Protein AF-A0AA41V897-F1 (afdb_monomer)

Organism: Papaver nudicaule (NCBI:txid74823)

Secondary structure (DSSP, 8-state):
-PPPPPPPPTT----PPPHHHHHHHHHHHH-TTHHHHHHHTS---PPPPPTTEETTEETT--SSP-----HHHHHHHHHTT--HHHHHHHHHT--

Structure (mmCIF, N/CA/C/O backbone):
data_AF-A0AA41V897-F1
#
_entry.id   AF-A0AA41V897-F1
#
loop_
_atom_site.group_PDB
_atom_site.id
_atom_site.type_symbol
_atom_site.label_atom_id
_atom_site.label_alt_id
_atom_site.label_comp_id
_atom_site.label_asym_id
_atom_site.label_entity_id
_atom_site.label_seq_id
_atom_site.pdbx_PDB_ins_code
_atom_site.Cartn_x
_atom_site.Cartn_y
_atom_site.Cartn_z
_atom_site.occupancy
_atom_site.B_iso_or_equiv
_atom_site.auth_seq_id
_atom_site.auth_comp_id
_atom_site.auth_asym_id
_atom_site.auth_atom_id
_atom_site.pdbx_PDB_model_num
ATOM 1 N N . MET A 1 1 ? 2.755 18.026 40.245 1.00 57.12 1 MET A N 1
ATOM 2 C CA . MET A 1 1 ? 3.829 17.180 40.816 1.00 57.12 1 MET A CA 1
ATOM 3 C C . MET A 1 1 ? 5.110 17.388 40.011 1.00 57.12 1 MET A C 1
ATOM 5 O O . MET A 1 1 ? 5.10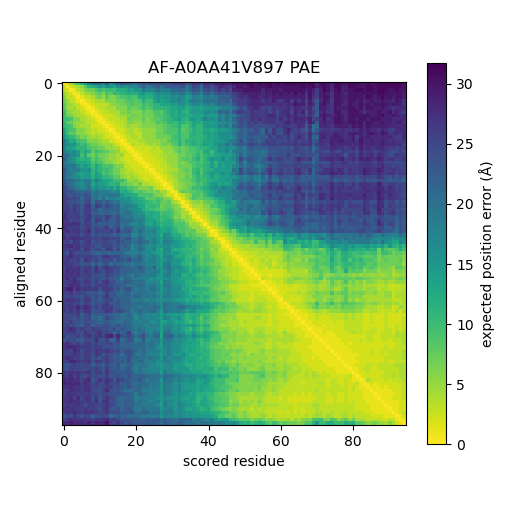2 17.139 38.813 1.00 57.12 1 MET A O 1
ATOM 9 N N . GLY A 1 2 ? 6.165 17.943 40.618 1.00 73.50 2 GLY A N 1
ATOM 10 C CA . GLY A 1 2 ? 7.414 18.298 39.924 1.00 73.50 2 GLY A CA 1
ATOM 11 C C . GLY A 1 2 ? 8.330 17.090 39.696 1.00 73.50 2 GLY A C 1
ATOM 12 O O . GLY A 1 2 ? 8.455 16.239 40.571 1.00 73.50 2 GLY A O 1
ATOM 13 N N . LYS A 1 3 ? 8.961 17.000 38.519 1.00 77.75 3 LYS A N 1
ATOM 14 C CA . LYS A 1 3 ? 9.872 15.898 38.153 1.00 77.75 3 LYS A CA 1
ATOM 15 C C . LYS A 1 3 ? 11.150 15.918 39.006 1.00 77.75 3 LYS A C 1
ATOM 17 O O . LYS A 1 3 ? 11.721 16.98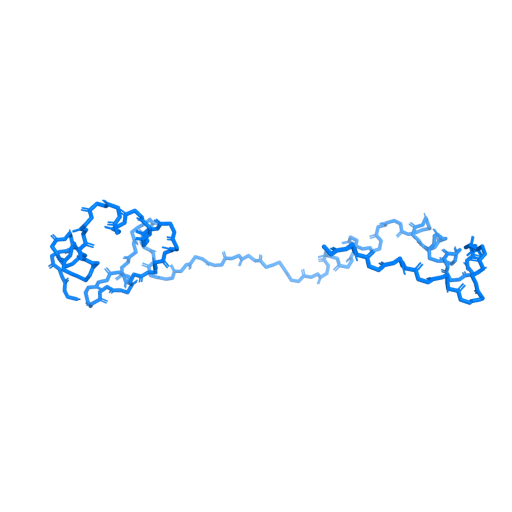1 39.244 1.00 77.75 3 LYS A O 1
ATOM 22 N N . ALA A 1 4 ? 11.621 14.738 39.417 1.00 82.12 4 ALA A N 1
ATOM 23 C CA . ALA A 1 4 ? 12.833 14.576 40.220 1.00 82.12 4 ALA A CA 1
ATOM 24 C C . ALA A 1 4 ? 14.105 15.000 39.458 1.00 82.12 4 ALA A C 1
ATOM 26 O O . ALA A 1 4 ? 14.264 14.710 38.268 1.00 82.12 4 ALA A O 1
ATOM 27 N N . LYS A 1 5 ? 15.029 15.679 40.153 1.00 82.94 5 LYS A N 1
ATOM 28 C CA . LYS A 1 5 ? 16.319 16.112 39.591 1.00 82.94 5 LYS A CA 1
ATOM 29 C C . LYS A 1 5 ? 17.255 14.911 39.421 1.00 82.94 5 LYS A C 1
ATOM 31 O O . LYS A 1 5 ? 17.361 14.074 40.312 1.00 82.94 5 LYS A O 1
ATOM 36 N N . LYS A 1 6 ? 17.956 14.838 38.283 1.00 86.81 6 LYS A N 1
ATOM 37 C CA . LYS A 1 6 ? 18.966 13.797 38.030 1.00 86.81 6 LYS A CA 1
ATOM 38 C C . LYS A 1 6 ? 20.153 13.981 38.977 1.00 86.81 6 LYS A C 1
ATOM 40 O O . LYS A 1 6 ? 20.703 15.077 39.060 1.00 86.81 6 LYS A O 1
ATOM 45 N N . SER A 1 7 ? 20.538 12.907 39.661 1.00 87.50 7 SER A N 1
ATOM 46 C CA . SER A 1 7 ? 21.697 12.889 40.550 1.00 87.50 7 SER A CA 1
ATOM 47 C C . SER A 1 7 ? 23.014 12.988 39.762 1.00 87.50 7 SER A C 1
ATOM 49 O O . SER A 1 7 ? 23.094 12.526 38.615 1.00 87.50 7 SER A O 1
ATOM 51 N N . PRO A 1 8 ? 24.058 13.604 40.347 1.00 87.94 8 PRO A N 1
ATOM 52 C CA . PRO A 1 8 ? 25.379 13.643 39.736 1.00 87.94 8 PRO A CA 1
ATOM 53 C C . PRO A 1 8 ? 25.970 12.232 39.641 1.00 87.94 8 PRO A C 1
ATOM 55 O O . PRO A 1 8 ? 25.753 11.383 40.505 1.00 87.94 8 PRO A O 1
ATOM 58 N N . LYS A 1 9 ? 26.734 11.979 38.575 1.00 88.50 9 LYS A N 1
ATOM 59 C CA . LYS A 1 9 ? 27.466 10.719 38.401 1.00 88.50 9 LYS A CA 1
ATOM 60 C C . LYS A 1 9 ? 28.775 10.777 39.190 1.00 88.50 9 LYS A C 1
ATOM 62 O O . LYS A 1 9 ? 29.483 11.779 39.122 1.00 88.50 9 LYS A O 1
ATOM 67 N N . PHE A 1 10 ? 29.106 9.701 39.899 1.00 89.88 10 PHE A N 1
ATOM 68 C CA . PHE A 1 10 ? 30.413 9.541 40.541 1.00 89.88 10 PHE A CA 1
ATOM 69 C C . PHE A 1 10 ? 31.505 9.232 39.501 1.00 89.88 10 PHE A C 1
ATOM 71 O O . PHE A 1 10 ? 31.226 8.619 38.472 1.00 89.88 10 PHE A O 1
ATOM 78 N N . ALA A 1 11 ? 32.741 9.668 39.776 1.00 86.81 11 ALA A N 1
ATOM 79 C CA . ALA A 1 11 ? 33.938 9.421 38.955 1.00 86.81 11 ALA A CA 1
ATOM 80 C C . ALA A 1 11 ? 33.838 9.874 37.481 1.00 86.81 11 ALA A C 1
ATOM 82 O O . ALA A 1 11 ? 34.299 9.196 36.560 1.00 86.81 11 ALA A O 1
ATOM 83 N N . VAL A 1 12 ?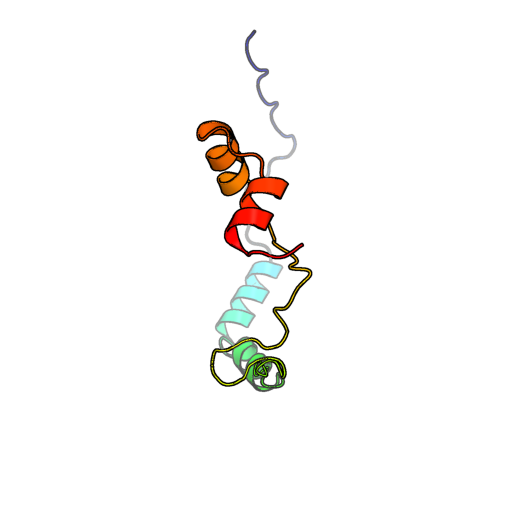 33.250 11.046 37.232 1.00 88.00 12 VAL A N 1
ATOM 84 C CA . VAL A 1 12 ? 33.232 11.634 35.887 1.00 88.00 12 VAL A CA 1
ATOM 85 C C . VAL A 1 12 ? 34.632 12.128 35.524 1.00 88.00 12 VAL A C 1
ATOM 87 O O . VAL A 1 12 ? 35.122 13.104 36.085 1.00 88.00 12 VAL A O 1
ATOM 90 N N . MET A 1 13 ? 35.267 11.465 34.558 1.00 86.50 13 MET A N 1
ATOM 91 C CA . MET A 1 13 ? 36.561 11.869 34.007 1.00 86.50 13 MET A CA 1
ATOM 92 C C . MET A 1 13 ? 36.390 12.677 32.717 1.00 86.50 13 MET A C 1
ATOM 94 O O . MET A 1 13 ? 35.450 12.469 31.941 1.00 86.50 13 MET A O 1
ATOM 98 N N . LYS A 1 14 ? 37.339 13.581 32.451 1.00 86.56 14 LYS A N 1
ATOM 99 C CA . LYS A 1 14 ? 37.449 14.261 31.155 1.00 86.56 14 LYS A CA 1
ATOM 100 C C . LYS A 1 14 ? 37.717 13.213 30.073 1.00 86.56 14 LYS A C 1
ATOM 102 O O . LYS A 1 14 ? 38.566 12.343 30.247 1.00 86.56 14 LYS A O 1
ATOM 107 N N . ARG A 1 15 ? 37.003 13.285 28.948 1.00 84.19 15 ARG A N 1
ATOM 108 C CA . ARG A 1 15 ? 37.232 12.366 27.825 1.00 84.19 15 ARG A CA 1
ATOM 109 C C . ARG A 1 15 ? 38.627 12.624 27.251 1.00 84.19 15 ARG A C 1
ATOM 111 O O . ARG A 1 15 ? 38.881 13.710 26.737 1.00 84.19 15 ARG A O 1
ATOM 118 N N . LEU A 1 16 ? 39.512 11.635 27.354 1.00 85.75 16 LEU A N 1
ATOM 119 C CA . LEU A 1 16 ? 40.852 11.656 26.768 1.00 85.75 16 LEU A CA 1
ATOM 120 C C . LEU A 1 16 ? 40.897 10.782 25.515 1.00 85.75 16 LEU A C 1
ATOM 122 O O . LEU A 1 16 ? 40.141 9.816 25.379 1.00 85.75 16 LEU A O 1
ATOM 126 N N . ILE A 1 17 ? 41.800 11.123 24.599 1.00 84.56 17 ILE A N 1
ATOM 127 C CA . ILE A 1 17 ? 42.031 10.330 23.393 1.00 84.56 17 ILE A CA 1
ATOM 128 C C . ILE A 1 17 ? 42.701 9.014 23.804 1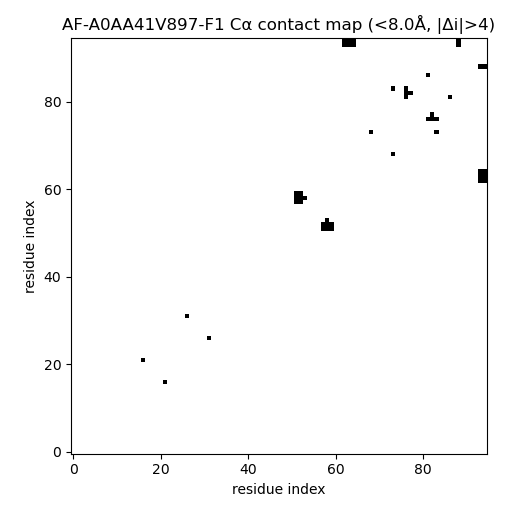.00 84.56 17 ILE A C 1
ATOM 130 O O . ILE A 1 17 ? 43.759 9.005 24.427 1.00 84.56 17 ILE A O 1
ATOM 134 N N . SER A 1 18 ? 42.072 7.891 23.455 1.00 84.75 18 SER A N 1
ATOM 135 C CA . SER A 1 18 ? 42.597 6.549 23.720 1.00 84.75 18 SER A CA 1
ATOM 136 C C . SER A 1 18 ? 43.607 6.125 22.651 1.00 84.75 18 SER A C 1
ATOM 138 O O . SER A 1 18 ? 43.450 6.439 21.470 1.00 84.75 18 SER A O 1
ATOM 140 N N . SER A 1 19 ? 44.591 5.308 23.028 1.00 81.81 19 SER A N 1
ATOM 141 C CA . SER A 1 19 ? 45.544 4.688 22.096 1.00 81.81 19 SER A CA 1
ATOM 142 C C . SER A 1 19 ? 44.863 3.894 20.971 1.00 81.81 19 SER A C 1
ATOM 144 O O . SER A 1 19 ? 45.346 3.898 19.839 1.00 81.81 19 SER A O 1
ATOM 146 N N . LYS A 1 20 ? 43.702 3.275 21.240 1.00 82.31 20 LYS A N 1
ATOM 147 C CA . LYS A 1 20 ? 42.886 2.582 20.224 1.00 82.31 20 LYS A CA 1
ATOM 148 C C . LYS A 1 20 ? 42.354 3.536 19.155 1.00 82.31 20 LYS A C 1
ATOM 150 O O . LYS A 1 20 ? 42.333 3.185 17.980 1.00 82.31 20 LYS A O 1
ATOM 155 N N . MET A 1 21 ? 41.955 4.744 19.555 1.00 80.38 21 MET A N 1
ATOM 156 C CA . MET A 1 21 ? 41.473 5.771 18.631 1.00 80.38 21 MET A CA 1
ATOM 157 C C . MET A 1 21 ? 42.612 6.247 17.724 1.00 80.38 21 MET A C 1
ATOM 159 O O . MET A 1 21 ? 42.430 6.309 16.517 1.00 80.38 21 MET A O 1
ATOM 163 N N . ILE A 1 22 ? 43.809 6.458 18.278 1.00 81.56 22 ILE A N 1
ATOM 164 C CA . ILE A 1 22 ? 44.998 6.866 17.511 1.00 81.56 22 ILE A CA 1
ATOM 165 C C . ILE A 1 22 ? 45.380 5.809 16.467 1.00 81.56 22 ILE A C 1
ATOM 167 O O . ILE A 1 22 ? 45.682 6.157 15.328 1.00 81.56 22 ILE A O 1
ATOM 171 N N . LYS A 1 23 ? 45.352 4.518 16.832 1.00 81.00 23 LYS A N 1
ATOM 172 C CA . LYS A 1 23 ? 45.623 3.417 15.891 1.00 81.00 23 LYS A CA 1
ATOM 173 C C . LYS A 1 23 ? 44.603 3.381 14.755 1.00 81.00 23 LYS A C 1
ATOM 175 O O . LYS A 1 23 ? 45.000 3.360 13.597 1.00 81.00 23 LYS A O 1
ATOM 180 N N . LYS A 1 24 ? 43.313 3.486 15.084 1.00 77.12 24 LYS A N 1
ATOM 181 C CA . LYS A 1 24 ? 42.228 3.494 14.098 1.00 77.12 24 LYS A CA 1
ATOM 182 C C . LYS A 1 24 ? 42.337 4.677 13.132 1.00 77.12 24 LYS A C 1
ATOM 184 O O . LYS A 1 24 ? 42.271 4.484 11.927 1.00 77.12 24 LYS A O 1
ATOM 189 N N . THR A 1 25 ? 42.608 5.879 13.643 1.00 77.81 25 THR A N 1
ATOM 190 C CA . THR A 1 25 ? 42.836 7.063 12.803 1.00 77.81 25 THR A CA 1
ATOM 191 C C . THR A 1 25 ? 44.061 6.893 11.902 1.00 77.81 25 THR A C 1
ATOM 193 O O . THR A 1 25 ? 43.997 7.253 10.734 1.00 77.81 25 THR A O 1
ATOM 196 N N . LYS A 1 26 ? 45.163 6.307 12.394 1.00 77.38 26 LYS A N 1
ATOM 197 C CA . LYS A 1 26 ? 46.336 6.004 11.554 1.00 77.38 26 LYS A CA 1
ATOM 198 C C . LYS A 1 26 ? 46.012 4.989 10.458 1.00 77.38 26 LYS A C 1
ATOM 200 O O . LYS A 1 26 ? 46.421 5.187 9.322 1.00 77.38 26 LYS A O 1
ATOM 205 N N . GLU A 1 27 ? 45.277 3.930 10.774 1.00 73.75 27 GLU A N 1
ATOM 206 C CA . GLU A 1 27 ? 44.876 2.903 9.805 1.00 73.75 27 GLU A CA 1
ATOM 207 C C . GLU A 1 27 ? 43.915 3.448 8.737 1.00 73.75 27 GLU A C 1
ATOM 209 O O . GLU A 1 27 ? 44.114 3.171 7.553 1.00 73.75 27 GLU A O 1
ATOM 214 N N . ASP A 1 28 ? 42.934 4.266 9.134 1.00 69.62 28 ASP A N 1
ATOM 215 C CA . ASP A 1 28 ? 41.990 4.925 8.223 1.00 69.62 28 ASP A CA 1
ATOM 216 C C . ASP A 1 28 ? 42.699 5.962 7.315 1.00 69.62 28 ASP A C 1
ATOM 218 O O . ASP A 1 28 ? 42.350 6.082 6.142 1.00 69.62 28 ASP A O 1
ATOM 222 N N . VAL A 1 29 ? 43.727 6.671 7.814 1.00 71.75 29 VAL A N 1
ATOM 223 C CA . VAL A 1 29 ? 44.536 7.629 7.024 1.00 71.75 29 VAL A CA 1
ATOM 224 C C . VAL A 1 29 ? 45.513 6.922 6.077 1.00 71.75 29 VAL A C 1
ATOM 226 O O . VAL A 1 29 ? 45.697 7.361 4.946 1.00 71.75 29 VAL A O 1
ATOM 229 N N . LEU A 1 30 ? 46.139 5.824 6.514 1.00 70.25 30 LEU A N 1
ATOM 230 C CA . LEU A 1 30 ? 47.113 5.071 5.713 1.00 70.25 30 LEU A CA 1
ATOM 231 C C . LEU A 1 30 ? 46.455 4.201 4.636 1.00 70.25 30 LEU A C 1
ATOM 233 O O . LEU A 1 30 ? 47.096 3.867 3.644 1.00 70.25 30 LEU A O 1
ATOM 237 N N . ASN A 1 31 ? 45.203 3.788 4.829 1.00 65.19 31 ASN A N 1
ATOM 238 C CA . ASN A 1 31 ? 44.486 2.939 3.884 1.00 65.19 31 ASN A CA 1
ATOM 239 C C . ASN A 1 31 ? 43.016 3.361 3.731 1.00 65.19 31 ASN A C 1
ATOM 241 O O . ASN A 1 31 ? 42.108 2.599 4.079 1.00 65.19 31 ASN A O 1
ATOM 245 N N . PRO A 1 32 ? 42.757 4.533 3.127 1.00 65.19 32 PRO A N 1
ATOM 246 C CA . PRO A 1 32 ? 41.395 5.020 2.926 1.00 65.19 32 PRO A CA 1
ATOM 247 C C . PRO A 1 32 ? 40.553 4.095 2.026 1.00 65.19 32 PRO A C 1
ATOM 249 O O . PRO A 1 32 ? 39.336 4.062 2.159 1.00 65.19 32 PRO A O 1
ATOM 252 N N . ARG A 1 33 ? 41.193 3.296 1.154 1.00 63.62 33 ARG A N 1
ATOM 253 C CA . ARG A 1 33 ? 40.540 2.440 0.140 1.00 63.62 33 ARG A CA 1
ATOM 254 C C . ARG A 1 33 ? 40.386 0.965 0.527 1.00 63.62 33 ARG A C 1
ATOM 256 O O . ARG A 1 33 ? 39.842 0.189 -0.254 1.00 63.62 33 ARG A O 1
ATOM 263 N N . LYS A 1 34 ? 40.838 0.534 1.714 1.00 63.56 34 LYS A N 1
ATOM 264 C CA . LYS A 1 34 ? 40.710 -0.882 2.135 1.00 63.56 34 LYS A CA 1
ATOM 265 C C . LYS A 1 34 ? 39.253 -1.351 2.170 1.00 63.56 34 LYS A C 1
ATOM 267 O O . LYS A 1 34 ? 38.962 -2.466 1.754 1.00 63.56 34 LYS A O 1
ATOM 272 N N . LYS A 1 35 ? 38.343 -0.465 2.584 1.00 61.19 35 LYS A N 1
ATOM 273 C CA . LYS A 1 35 ? 36.895 -0.722 2.594 1.00 61.19 35 LYS A CA 1
ATOM 274 C C . LYS A 1 35 ? 36.305 -0.862 1.191 1.00 61.19 35 LYS A C 1
ATOM 276 O O . LYS A 1 35 ? 35.256 -1.474 1.051 1.00 61.19 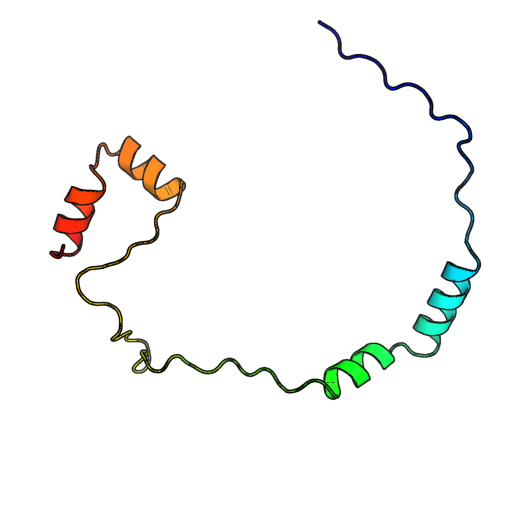35 LYS A O 1
ATOM 281 N N . ASP A 1 36 ? 36.945 -0.302 0.169 1.00 60.84 36 ASP A N 1
ATOM 282 C CA . ASP A 1 36 ? 36.451 -0.357 -1.209 1.00 60.84 36 ASP A CA 1
ATOM 283 C C . ASP A 1 36 ? 36.963 -1.608 -1.936 1.00 60.84 36 ASP A C 1
ATOM 285 O O . ASP A 1 36 ? 36.200 -2.250 -2.649 1.00 60.84 36 ASP A O 1
ATOM 289 N N . LEU A 1 37 ? 38.194 -2.043 -1.643 1.00 61.66 37 LEU A N 1
ATOM 290 C CA . LEU A 1 37 ? 38.741 -3.321 -2.124 1.00 61.66 37 LEU A CA 1
ATOM 291 C C . LEU A 1 37 ? 38.002 -4.541 -1.549 1.00 61.66 37 LEU A C 1
ATOM 293 O O . LEU A 1 37 ? 37.854 -5.554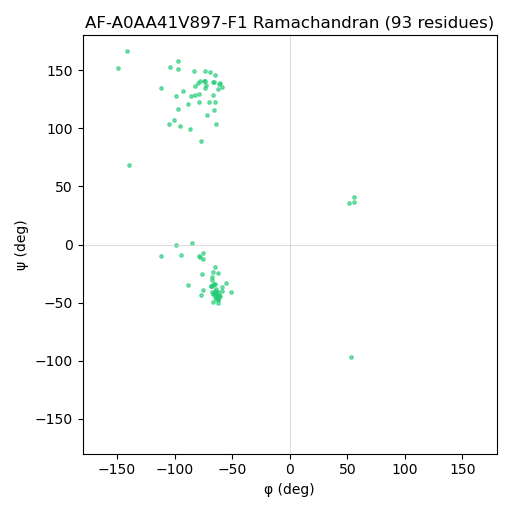 -2.230 1.00 61.66 37 LEU A O 1
ATOM 297 N N . GLU A 1 38 ? 37.530 -4.464 -0.301 1.00 62.12 38 GLU A N 1
ATOM 298 C CA . GLU A 1 38 ? 36.659 -5.503 0.264 1.00 62.12 38 GLU A CA 1
ATOM 299 C C . GLU A 1 38 ? 35.283 -5.523 -0.406 1.00 62.12 38 GLU A C 1
ATOM 301 O O . GLU A 1 38 ? 34.748 -6.603 -0.637 1.00 62.12 38 GLU A O 1
ATOM 306 N N . LYS A 1 39 ? 34.734 -4.360 -0.784 1.00 61.44 39 LYS A N 1
ATOM 307 C CA . LYS A 1 39 ? 33.462 -4.282 -1.518 1.00 61.44 39 LYS A CA 1
ATOM 308 C C . LYS A 1 39 ? 33.566 -4.834 -2.937 1.00 61.44 39 LYS A C 1
ATOM 310 O O . LYS A 1 39 ? 32.612 -5.454 -3.389 1.00 61.44 39 LYS A O 1
ATOM 315 N N . GLU A 1 40 ? 34.694 -4.650 -3.624 1.00 63.50 40 GLU A N 1
ATOM 316 C CA . GLU A 1 40 ? 34.907 -5.228 -4.962 1.00 63.50 40 GLU A CA 1
ATOM 317 C C . GLU A 1 40 ? 35.004 -6.757 -4.951 1.00 63.50 40 GLU A C 1
ATOM 319 O O . GLU A 1 40 ? 34.636 -7.404 -5.928 1.00 63.50 40 GLU A O 1
ATOM 324 N N . LYS A 1 41 ? 35.461 -7.352 -3.843 1.00 67.19 41 LYS A N 1
ATOM 325 C CA . LYS A 1 41 ? 35.499 -8.812 -3.669 1.00 67.19 41 LYS A CA 1
ATOM 326 C C . LYS A 1 41 ? 34.144 -9.418 -3.299 1.00 67.19 41 LYS A C 1
ATOM 328 O O . LYS A 1 41 ? 34.027 -10.643 -3.276 1.00 67.19 41 LYS A O 1
ATOM 333 N N . LEU A 1 42 ? 33.136 -8.603 -2.979 1.00 71.31 42 LEU A N 1
ATOM 334 C CA . LEU A 1 42 ? 31.797 -9.105 -2.688 1.00 71.31 42 LEU A CA 1
ATOM 335 C C . LEU A 1 42 ? 31.098 -9.523 -3.988 1.00 71.31 42 LEU A C 1
ATOM 337 O O . LEU A 1 42 ? 31.202 -8.824 -4.999 1.00 71.31 42 LEU A O 1
ATOM 341 N N . PRO A 1 43 ? 30.347 -10.638 -3.981 1.00 77.75 43 PRO A N 1
ATOM 342 C CA . PRO A 1 43 ? 29.548 -11.016 -5.133 1.00 77.75 43 PRO A CA 1
ATOM 343 C C . PRO A 1 43 ? 28.556 -9.897 -5.462 1.00 77.75 43 PRO A C 1
ATOM 345 O O . PRO A 1 43 ? 27.901 -9.336 -4.578 1.00 77.75 43 PRO A O 1
ATOM 348 N N . ARG A 1 44 ? 28.438 -9.570 -6.753 1.00 77.12 44 ARG A N 1
ATOM 349 C CA . ARG A 1 44 ? 27.497 -8.558 -7.237 1.00 77.12 44 ARG A CA 1
ATOM 350 C C . ARG A 1 44 ? 26.071 -9.035 -6.962 1.00 77.12 44 ARG A C 1
ATOM 352 O O . ARG A 1 44 ? 25.549 -9.884 -7.679 1.00 77.12 44 ARG A O 1
ATOM 359 N N . ASN A 1 45 ? 25.436 -8.478 -5.935 1.00 80.31 45 ASN A N 1
ATOM 360 C CA . ASN A 1 45 ? 24.040 -8.764 -5.631 1.00 80.31 45 ASN A CA 1
ATOM 361 C C . ASN A 1 45 ? 23.141 -7.991 -6.607 1.00 80.31 45 ASN A C 1
ATOM 363 O O . ASN A 1 45 ? 22.800 -6.832 -6.372 1.00 80.31 45 ASN A O 1
ATOM 367 N N . LEU A 1 46 ? 22.831 -8.610 -7.747 1.00 82.56 46 LEU A N 1
ATOM 368 C CA . LEU A 1 46 ? 21.834 -8.097 -8.680 1.00 82.56 46 LEU A CA 1
ATOM 369 C C . LEU A 1 46 ? 20.457 -8.642 -8.287 1.00 82.56 46 LEU A C 1
ATOM 371 O O . LEU A 1 46 ? 20.285 -9.863 -8.285 1.00 82.56 46 LEU A O 1
ATOM 375 N N . PRO A 1 47 ? 19.472 -7.777 -7.982 1.00 87.38 47 PRO A N 1
ATOM 376 C CA . PRO A 1 47 ? 18.121 -8.241 -7.722 1.00 87.38 47 PRO A CA 1
ATOM 377 C C . PRO A 1 47 ? 17.548 -8.851 -9.002 1.00 87.38 47 PRO A C 1
ATOM 379 O O . PRO A 1 47 ? 17.488 -8.201 -10.046 1.00 87.38 47 PRO A O 1
ATOM 382 N N . GLN A 1 48 ? 17.143 -10.113 -8.914 1.00 89.81 48 GLN A N 1
ATOM 383 C CA . GLN A 1 48 ? 16.417 -10.791 -9.982 1.00 89.81 48 GLN A CA 1
ATOM 384 C C . GLN A 1 48 ? 14.954 -10.348 -9.968 1.00 89.81 48 GLN A C 1
ATOM 386 O O . GLN A 1 48 ? 14.355 -10.172 -8.904 1.00 89.81 48 GLN A O 1
ATOM 391 N N . VAL A 1 49 ? 14.376 -10.164 -11.153 1.00 88.94 49 VAL A N 1
ATOM 392 C CA . VAL A 1 49 ? 12.950 -9.844 -11.284 1.00 88.94 49 VAL A CA 1
ATOM 393 C C . VAL A 1 49 ? 12.134 -11.100 -10.980 1.00 88.94 49 VAL A C 1
ATOM 395 O O . VAL A 1 49 ? 12.521 -12.208 -11.347 1.00 88.94 49 VAL A O 1
ATOM 398 N N . SER A 1 50 ? 11.010 -10.930 -10.283 1.00 92.12 50 SER A N 1
ATOM 399 C CA . SER A 1 50 ? 10.110 -12.037 -9.954 1.00 92.12 50 SER A CA 1
ATOM 400 C C . SER A 1 50 ? 9.561 -12.710 -11.216 1.00 92.12 50 SER A C 1
ATOM 402 O O . SER A 1 50 ? 9.143 -12.026 -12.148 1.00 92.12 50 SER A O 1
ATOM 404 N N . SER A 1 51 ? 9.484 -14.043 -11.213 1.00 92.00 51 SER A N 1
ATOM 405 C CA . SER A 1 51 ? 8.894 -14.836 -12.302 1.00 92.00 51 SER A CA 1
ATOM 406 C C . SER A 1 51 ? 7.390 -14.603 -12.482 1.00 92.00 51 SER A C 1
ATOM 408 O O . SER A 1 51 ? 6.854 -14.871 -13.552 1.00 92.00 51 SER A O 1
ATOM 410 N N . ALA A 1 52 ? 6.711 -14.075 -11.460 1.00 91.88 52 ALA A N 1
ATOM 411 C CA . ALA A 1 52 ? 5.295 -13.719 -11.522 1.00 91.88 52 ALA A CA 1
ATOM 412 C C . ALA A 1 52 ? 5.017 -12.420 -12.307 1.00 91.88 52 ALA A C 1
ATOM 414 O O . ALA A 1 52 ? 3.859 -12.067 -12.520 1.00 91.88 52 ALA A O 1
ATOM 415 N N . LEU A 1 53 ? 6.051 -11.674 -12.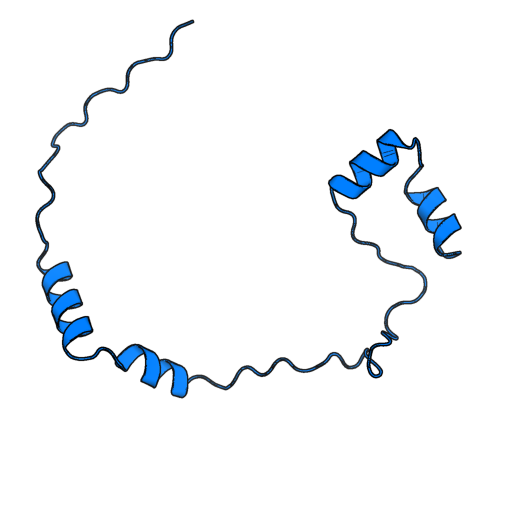713 1.00 93.25 53 LEU A N 1
ATOM 416 C CA . LEU A 1 53 ? 5.891 -10.418 -13.444 1.00 93.25 53 LEU A CA 1
ATOM 417 C C . LEU A 1 53 ? 6.046 -10.631 -14.955 1.00 93.25 53 LEU A C 1
ATOM 419 O O . LEU A 1 53 ? 7.129 -10.944 -15.443 1.00 93.25 53 LEU A O 1
ATOM 423 N N . PHE A 1 54 ? 4.978 -10.368 -15.708 1.00 92.19 54 PHE A N 1
ATOM 424 C CA . PHE A 1 54 ? 5.033 -10.169 -17.155 1.00 92.19 54 PHE A CA 1
ATOM 425 C C . PHE A 1 54 ? 5.133 -8.669 -17.452 1.00 92.19 54 PHE A C 1
ATOM 427 O O . PHE A 1 54 ? 4.152 -7.929 -17.344 1.00 92.19 54 PHE A O 1
ATOM 434 N N . PHE A 1 55 ? 6.337 -8.194 -17.781 1.00 90.56 55 PHE A N 1
ATOM 435 C CA . PHE A 1 55 ? 6.679 -6.766 -17.809 1.00 90.56 55 PHE A CA 1
ATOM 436 C C . PHE A 1 55 ? 6.345 -6.063 -16.478 1.00 90.56 55 PHE A C 1
ATOM 438 O O . PHE A 1 55 ? 7.136 -6.110 -15.541 1.00 90.56 55 PHE A O 1
ATOM 445 N N . LYS A 1 56 ? 5.178 -5.410 -16.390 1.00 91.44 56 LYS A N 1
ATOM 446 C CA . LYS A 1 56 ? 4.657 -4.755 -15.175 1.00 91.44 56 LYS A CA 1
ATOM 447 C C . LYS A 1 56 ? 3.413 -5.443 -14.601 1.00 91.44 56 LYS A C 1
ATOM 449 O O . LYS A 1 56 ? 2.970 -5.076 -13.518 1.00 91.44 56 LYS A O 1
ATOM 454 N N . HIS A 1 57 ? 2.829 -6.396 -15.323 1.00 92.50 57 HIS A N 1
ATOM 455 C CA . HIS A 1 57 ? 1.646 -7.124 -14.884 1.00 92.50 57 HIS A CA 1
ATOM 456 C C . HIS A 1 57 ? 2.050 -8.266 -13.948 1.00 92.50 57 HIS A C 1
ATOM 458 O O . HIS A 1 57 ? 2.924 -9.057 -14.290 1.00 92.50 57 HIS A O 1
ATOM 464 N N . ASN A 1 58 ? 1.423 -8.354 -12.774 1.00 93.81 58 ASN A N 1
ATOM 465 C CA . ASN A 1 58 ? 1.702 -9.393 -11.786 1.00 93.81 58 ASN A CA 1
ATOM 466 C C . ASN A 1 58 ? 0.637 -10.494 -11.858 1.00 93.81 58 ASN A C 1
ATOM 468 O O . ASN A 1 58 ? -0.485 -10.288 -11.399 1.00 93.81 58 ASN A O 1
ATOM 472 N N . SER A 1 59 ? 0.999 -11.660 -12.393 1.00 92.12 59 SER A N 1
ATOM 473 C CA . SER A 1 59 ? 0.092 -12.804 -12.541 1.00 92.12 59 SER A CA 1
ATOM 474 C C . SER A 1 59 ? -0.189 -13.540 -11.228 1.00 92.12 59 SER A C 1
ATOM 476 O O . SER A 1 59 ? -1.126 -14.330 -11.165 1.00 92.12 59 SER A O 1
ATOM 478 N N . ALA A 1 60 ? 0.576 -13.273 -10.161 1.00 91.38 60 ALA A N 1
ATOM 479 C CA . ALA A 1 60 ? 0.323 -13.853 -8.840 1.00 91.38 60 ALA A CA 1
ATOM 480 C C . ALA A 1 60 ? -0.833 -13.172 -8.085 1.00 91.38 60 ALA A C 1
ATOM 482 O O . ALA A 1 60 ? -1.257 -13.671 -7.043 1.00 91.38 60 ALA A O 1
ATOM 483 N N . LEU A 1 61 ? -1.333 -12.030 -8.573 1.00 91.69 61 LEU A N 1
ATOM 484 C CA . LEU A 1 61 ? -2.490 -11.356 -7.989 1.00 91.69 61 LEU A CA 1
ATOM 485 C C . LEU A 1 61 ? -3.773 -11.932 -8.593 1.00 91.69 61 LEU A C 1
ATOM 487 O O . LEU A 1 61 ? -4.194 -11.538 -9.677 1.00 91.69 61 LEU A O 1
ATOM 491 N N . GLY A 1 62 ? -4.412 -12.835 -7.857 1.00 89.25 62 GLY A N 1
ATOM 492 C CA . GLY A 1 62 ? -5.742 -13.350 -8.164 1.00 89.25 62 GLY A CA 1
ATOM 493 C C . GLY A 1 62 ? -6.569 -13.548 -6.891 1.00 89.25 62 GLY A C 1
ATOM 494 O O . GLY A 1 62 ? -6.004 -13.519 -5.793 1.00 89.25 62 GLY A O 1
ATOM 495 N N . PRO A 1 63 ? -7.892 -13.750 -7.013 1.00 90.88 63 PRO A N 1
ATOM 496 C CA . PRO A 1 63 ? -8.735 -14.105 -5.878 1.00 90.88 63 PRO A CA 1
ATOM 497 C C . PRO A 1 63 ? -8.306 -15.450 -5.255 1.00 90.88 63 PRO A C 1
ATOM 499 O O . PRO A 1 63 ? -8.037 -16.394 -6.005 1.00 90.88 63 PRO A O 1
ATOM 502 N N . PRO A 1 64 ? -8.274 -15.595 -3.917 1.00 92.88 64 PRO A N 1
ATOM 503 C CA . PRO A 1 64 ? -8.578 -14.583 -2.910 1.00 92.88 64 PRO A CA 1
ATOM 504 C C . PRO A 1 64 ? -7.434 -13.592 -2.674 1.00 92.88 64 PRO A C 1
ATOM 506 O O . PRO A 1 64 ? -6.287 -13.980 -2.421 1.00 92.88 64 PRO A O 1
ATOM 509 N N . TYR A 1 65 ? -7.754 -12.297 -2.726 1.00 94.12 65 TYR A N 1
ATOM 510 C CA . TYR A 1 65 ? -6.751 -11.243 -2.587 1.00 94.12 65 TYR A CA 1
ATOM 511 C C . TYR A 1 65 ? -6.284 -11.106 -1.139 1.00 94.12 65 TYR A C 1
ATOM 513 O O . TYR A 1 65 ? -7.072 -11.042 -0.199 1.00 94.12 65 TYR A O 1
ATOM 521 N N . ARG A 1 66 ? -4.967 -10.993 -0.957 1.00 92.06 66 ARG A N 1
ATOM 522 C CA . ARG A 1 66 ? -4.357 -10.702 0.343 1.00 92.06 66 ARG A CA 1
ATOM 523 C C . ARG A 1 66 ? -3.905 -9.253 0.365 1.00 92.06 66 ARG A C 1
ATOM 525 O O . ARG A 1 66 ? -2.888 -8.916 -0.239 1.00 92.06 66 ARG A O 1
ATOM 532 N N . VAL A 1 67 ? -4.668 -8.406 1.051 1.00 92.88 67 VAL A N 1
ATOM 533 C CA . VAL A 1 67 ? -4.396 -6.967 1.124 1.00 92.88 67 VAL A CA 1
ATOM 534 C C . VAL A 1 67 ? -3.683 -6.629 2.429 1.00 92.88 67 VAL A C 1
ATOM 536 O O . VAL A 1 67 ? -4.139 -6.985 3.513 1.00 92.88 67 VAL A O 1
ATOM 539 N N . LEU A 1 68 ? -2.553 -5.930 2.323 1.00 94.56 68 LEU A N 1
ATOM 540 C CA . LEU A 1 68 ? -1.857 -5.355 3.471 1.00 94.56 68 LEU A CA 1
ATOM 541 C C . LEU A 1 68 ? -2.454 -3.982 3.779 1.00 94.56 68 LEU A C 1
ATOM 543 O O . LEU A 1 68 ? -2.547 -3.134 2.893 1.00 94.56 68 LEU A O 1
ATOM 547 N N . VAL A 1 69 ? -2.840 -3.768 5.033 1.00 9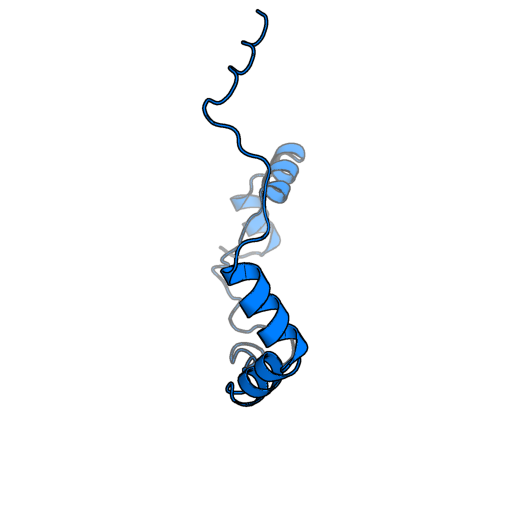4.69 69 VAL A N 1
ATOM 548 C CA . VAL A 1 69 ? -3.515 -2.547 5.478 1.00 94.69 69 VAL A CA 1
ATOM 549 C C . VAL A 1 69 ? -2.601 -1.751 6.408 1.00 94.6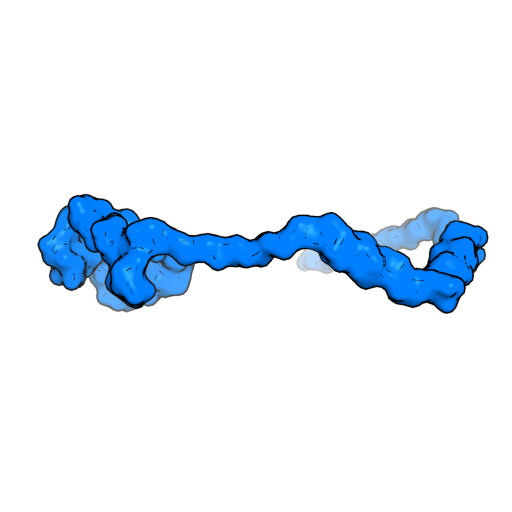9 69 VAL A C 1
ATOM 551 O O . VAL A 1 69 ? -1.998 -2.313 7.319 1.00 94.69 69 VAL A O 1
ATOM 554 N N . ASP A 1 70 ? -2.519 -0.438 6.188 1.00 96.94 70 ASP A N 1
ATOM 555 C CA . ASP A 1 70 ? -1.801 0.501 7.058 1.00 96.94 70 ASP A CA 1
ATOM 556 C C . ASP A 1 70 ? -2.753 1.193 8.055 1.00 96.94 70 ASP A C 1
ATOM 558 O O . ASP A 1 70 ? -3.955 1.339 7.825 1.00 96.94 70 ASP A O 1
ATOM 562 N N . THR A 1 71 ? -2.189 1.689 9.151 1.00 96.88 71 THR A N 1
ATOM 563 C CA . THR A 1 71 ? -2.838 2.513 10.178 1.00 96.88 71 THR A CA 1
ATOM 564 C C . THR A 1 71 ? -3.598 3.708 9.597 1.00 96.88 71 THR A C 1
ATOM 566 O O . THR A 1 71 ? -4.725 3.981 10.011 1.00 96.88 71 THR A O 1
ATOM 569 N N . ASN A 1 72 ? -3.041 4.383 8.587 1.00 96.38 72 ASN A N 1
ATOM 570 C CA . ASN A 1 72 ? -3.711 5.502 7.921 1.00 96.38 72 ASN A CA 1
ATOM 571 C C . ASN A 1 72 ? -4.979 5.057 7.186 1.00 96.38 72 ASN A C 1
ATOM 573 O O . ASN A 1 72 ? -6.001 5.737 7.249 1.00 96.38 72 ASN A O 1
ATOM 577 N N . PHE A 1 73 ? -4.940 3.894 6.531 1.00 96.06 73 PHE A N 1
ATOM 578 C CA . PHE A 1 73 ? -6.095 3.347 5.822 1.00 96.06 73 PHE A CA 1
ATOM 579 C C . PHE A 1 73 ? -7.239 3.022 6.786 1.00 96.06 73 PHE A C 1
ATOM 581 O O . PHE A 1 73 ? -8.395 3.340 6.504 1.00 96.06 73 PHE A O 1
ATOM 588 N N . ILE A 1 74 ? -6.915 2.462 7.954 1.00 95.19 74 ILE A N 1
ATOM 589 C CA . ILE A 1 74 ? -7.895 2.180 9.011 1.00 95.19 74 ILE A CA 1
ATOM 590 C C . ILE A 1 74 ? -8.529 3.484 9.509 1.00 95.19 74 ILE A C 1
ATOM 592 O O . ILE A 1 74 ? -9.753 3.587 9.565 1.00 95.19 74 ILE A O 1
ATOM 596 N N . ASN A 1 75 ? -7.720 4.508 9.797 1.00 96.00 75 ASN A N 1
ATOM 597 C CA . ASN A 1 75 ? -8.221 5.796 10.285 1.00 96.00 75 ASN A CA 1
ATOM 598 C C . ASN A 1 75 ? -9.167 6.470 9.278 1.00 96.00 75 ASN A C 1
ATOM 600 O O . ASN A 1 75 ? -10.246 6.929 9.657 1.00 96.00 75 ASN A O 1
ATOM 604 N N . PHE A 1 76 ? -8.804 6.479 7.992 1.00 96.56 76 PHE A N 1
ATOM 605 C CA . PHE A 1 76 ? -9.664 7.033 6.944 1.00 96.56 76 PHE A CA 1
ATOM 606 C C . PHE A 1 76 ? -10.934 6.210 6.720 1.00 96.56 76 PHE A C 1
ATOM 608 O O . PHE A 1 76 ? -11.994 6.781 6.462 1.00 96.56 76 PHE A O 1
ATOM 615 N N . SER A 1 77 ? -10.857 4.886 6.847 1.00 95.38 77 SER A N 1
ATOM 616 C CA . SER A 1 77 ? -12.032 4.016 6.720 1.00 95.38 77 SER A CA 1
ATOM 617 C C . SER A 1 77 ? -13.032 4.273 7.849 1.00 95.38 77 SER A C 1
ATOM 619 O O . SER A 1 77 ? -14.225 4.424 7.590 1.00 95.38 77 SER A O 1
ATOM 621 N N . ILE A 1 78 ? -12.545 4.448 9.084 1.00 95.00 78 ILE A N 1
ATOM 622 C CA . ILE A 1 78 ? -13.379 4.796 10.244 1.00 95.00 78 ILE A CA 1
ATOM 623 C C . ILE A 1 78 ? -14.006 6.186 10.074 1.00 95.00 78 ILE A C 1
ATOM 625 O O . ILE A 1 78 ? -15.206 6.346 10.300 1.00 95.00 78 ILE A O 1
ATOM 629 N N . GLN A 1 79 ? -13.232 7.184 9.635 1.00 96.25 79 GLN A N 1
ATOM 630 C CA . GLN A 1 79 ? -13.738 8.544 9.409 1.00 96.25 79 GLN A CA 1
ATOM 631 C C . GLN A 1 79 ? -14.880 8.571 8.381 1.00 96.25 79 GLN A C 1
ATOM 633 O O . GLN A 1 79 ? -15.874 9.270 8.581 1.00 96.25 79 GLN A O 1
ATOM 638 N N . ASN A 1 80 ? -14.758 7.780 7.314 1.00 95.50 80 ASN A N 1
ATOM 639 C CA . ASN A 1 80 ? -15.768 7.664 6.262 1.00 95.50 80 ASN A CA 1
ATOM 640 C C . ASN A 1 80 ? -16.879 6.649 6.581 1.00 95.50 80 ASN A C 1
ATOM 642 O O . ASN A 1 80 ? -17.782 6.472 5.766 1.00 95.50 80 ASN A O 1
ATOM 646 N N . LYS A 1 81 ? -16.846 6.009 7.760 1.00 95.44 81 LYS A N 1
ATOM 647 C CA . LYS A 1 81 ? -17.811 4.986 8.199 1.00 95.44 81 LYS A CA 1
ATOM 648 C C . LYS A 1 81 ? -17.920 3.804 7.225 1.00 95.44 81 LYS A C 1
ATOM 650 O O . LYS A 1 81 ? -19.009 3.273 7.011 1.00 95.44 81 LYS A O 1
ATOM 655 N N . LEU A 1 82 ? -16.795 3.408 6.633 1.00 94.81 82 LEU A N 1
ATOM 656 C CA . LEU A 1 82 ? -16.710 2.259 5.737 1.00 94.81 82 LEU A CA 1
ATOM 657 C C . LEU A 1 82 ? -16.326 1.007 6.525 1.00 94.81 82 LEU A C 1
ATOM 659 O O . LEU A 1 82 ? -15.366 1.019 7.296 1.00 94.81 82 LEU A O 1
ATOM 663 N N . ASP A 1 83 ? -17.067 -0.075 6.296 1.00 93.56 83 ASP A N 1
ATOM 664 C CA . ASP A 1 83 ? -16.691 -1.402 6.772 1.00 93.56 83 ASP A CA 1
ATOM 665 C C . ASP A 1 83 ? -15.621 -1.995 5.846 1.00 93.56 83 ASP A C 1
ATOM 667 O O . ASP A 1 83 ? -15.831 -2.093 4.637 1.00 93.56 83 ASP A O 1
ATOM 671 N N . LEU A 1 84 ? -14.466 -2.357 6.409 1.00 90.44 84 LEU A N 1
ATOM 672 C CA . LEU A 1 84 ? -13.260 -2.699 5.652 1.00 90.44 84 LEU A CA 1
ATOM 673 C C . LEU A 1 84 ? -13.460 -3.929 4.764 1.00 90.44 84 LEU A C 1
ATOM 675 O O . LEU A 1 84 ? -13.153 -3.873 3.577 1.00 90.44 84 LEU A O 1
ATOM 679 N N . GLU A 1 85 ? -13.981 -5.024 5.317 1.00 90.56 85 GLU A N 1
ATOM 680 C CA . GLU A 1 85 ? -14.121 -6.289 4.586 1.00 90.56 85 GLU A CA 1
ATOM 681 C C . GLU A 1 85 ? -15.144 -6.158 3.454 1.00 90.56 85 GLU A C 1
ATOM 683 O O . GLU A 1 85 ? -14.852 -6.474 2.299 1.00 90.56 85 GLU A O 1
ATOM 688 N N . LYS A 1 86 ? -16.322 -5.612 3.770 1.00 92.69 86 LYS A N 1
ATOM 689 C CA . LYS A 1 86 ? -17.391 -5.420 2.792 1.00 92.69 86 LYS A CA 1
ATOM 690 C C . LYS A 1 86 ? -16.988 -4.443 1.688 1.00 92.69 86 LYS A C 1
ATOM 692 O O . LYS A 1 86 ? -17.153 -4.754 0.513 1.00 92.69 86 LYS A O 1
ATOM 697 N N . ALA A 1 87 ? -16.402 -3.297 2.043 1.00 92.81 87 ALA A N 1
ATOM 698 C CA . ALA A 1 87 ? -15.965 -2.311 1.057 1.00 92.81 87 ALA A CA 1
ATOM 699 C C . ALA A 1 87 ? -14.831 -2.839 0.162 1.00 92.81 87 ALA A C 1
ATOM 701 O O . ALA A 1 87 ? -14.772 -2.498 -1.018 1.00 92.81 87 ALA A O 1
ATOM 702 N N . MET A 1 88 ? -13.938 -3.683 0.692 1.00 93.44 88 MET A N 1
ATOM 703 C CA . MET A 1 88 ? -12.900 -4.342 -0.108 1.00 93.44 88 MET A CA 1
ATOM 704 C C . MET A 1 88 ? -13.487 -5.356 -1.092 1.00 93.44 88 MET A C 1
ATOM 706 O O . MET A 1 88 ? -13.057 -5.390 -2.247 1.00 93.44 88 MET A O 1
ATOM 710 N N . MET A 1 89 ? -14.486 -6.128 -0.661 1.00 93.31 89 MET A N 1
ATOM 711 C CA . MET A 1 89 ? -15.195 -7.078 -1.518 1.00 93.31 89 MET A CA 1
ATOM 712 C C . MET A 1 89 ? -15.954 -6.364 -2.641 1.00 93.31 89 MET A C 1
ATOM 714 O O . MET A 1 89 ? -15.837 -6.759 -3.799 1.00 93.31 89 MET A O 1
ATOM 718 N N . ASP A 1 90 ? -16.655 -5.275 -2.316 1.00 93.38 90 ASP A N 1
ATOM 719 C CA . ASP A 1 90 ? -17.395 -4.461 -3.287 1.00 93.38 90 ASP A CA 1
ATOM 720 C C . ASP A 1 90 ? -16.453 -3.732 -4.270 1.00 93.38 90 ASP A C 1
ATOM 722 O O . ASP A 1 90 ? -16.805 -3.517 -5.427 1.00 93.38 90 ASP A O 1
ATOM 726 N N . CYS A 1 91 ? -15.236 -3.372 -3.843 1.00 92.94 91 CYS A N 1
ATOM 727 C CA . CYS A 1 91 ? -14.237 -2.704 -4.686 1.00 92.94 91 CYS A CA 1
ATOM 728 C C . CYS A 1 91 ? -13.538 -3.664 -5.664 1.00 92.94 91 CYS A C 1
ATOM 730 O O . CYS A 1 91 ? -13.331 -3.328 -6.831 1.00 92.94 91 CYS A O 1
ATOM 732 N N . LEU A 1 92 ? -13.157 -4.855 -5.189 1.00 92.50 92 LEU A N 1
ATOM 733 C CA . LEU A 1 92 ? -12.394 -5.837 -5.969 1.00 92.50 92 LEU A CA 1
ATOM 734 C C . LEU A 1 92 ? -13.277 -6.881 -6.665 1.00 92.50 92 LEU A C 1
ATOM 736 O O . LEU A 1 92 ? -12.762 -7.658 -7.469 1.00 92.50 92 LEU A O 1
ATOM 740 N N . TYR A 1 93 ? -14.578 -6.914 -6.359 1.00 92.19 93 TYR A N 1
ATOM 741 C CA . TYR A 1 93 ? -15.543 -7.916 -6.832 1.00 92.19 93 TYR A CA 1
ATOM 742 C C . TYR A 1 93 ? -15.077 -9.362 -6.604 1.00 92.19 93 TYR A C 1
ATOM 744 O O . TYR A 1 93 ? -15.312 -10.256 -7.419 1.00 92.19 93 TYR A O 1
ATOM 752 N N . ALA A 1 94 ? -14.383 -9.593 -5.493 1.00 89.88 94 ALA A N 1
ATOM 753 C CA . ALA A 1 94 ? -13.759 -10.864 -5.160 1.00 89.88 94 ALA A CA 1
ATOM 754 C C . ALA A 1 94 ? -13.724 -11.061 -3.641 1.00 89.88 94 ALA A C 1
ATOM 756 O O . ALA A 1 94 ? -13.684 -10.088 -2.887 1.00 89.88 94 ALA A O 1
ATOM 757 N N . LYS A 1 95 ? -13.739 -12.327 -3.214 1.00 80.94 95 LYS A N 1
ATOM 758 C CA . LYS A 1 95 ? -13.601 -12.728 -1.810 1.00 80.94 95 LYS A CA 1
ATOM 759 C C . LYS A 1 95 ? -12.139 -12.917 -1.430 1.00 80.94 95 LYS A C 1
ATOM 761 O O . LYS A 1 95 ? -11.378 -13.371 -2.310 1.00 80.94 95 LYS A O 1
#

Foldseek 3Di:
DDDDDDDDDPPDDDDDDDPVNVVVVVCCVVCVCPVVVVVVPDPPPDDDDDPQDPPNDGVVQDPPGDDDDDPVNVVVCVVVVHDDVVVVCVVVVHD

Sequence (95 aa):
MGKAKKSPKFAVMKRLISSKMIKKTKEDVLNPRKKDLEKEKLPRNLPQVSSALFFKHNSALGPPYRVLVDTNFINFSIQNKLDLEKAMMDCLYAK

pLDDT: mean 84.82, std 10.76, range [57.12, 96.94]

Mean predicted aligned error: 14.56 Å

InterPro domains:
  IPR029060 PIN-like domain superfamily [SSF88723] (63-94)

Radius of gyration: 28.93 Å; Cα contacts (8 Å, |Δi|>4): 24; chains: 1; bounding box: 65×33×59 Å

Solvent-accessible surface area (backbone atoms only — not comparable to full-atom values): 6453 Å² total; per-residue (Å²): 135,84,82,82,80,85,76,85,75,82,88,80,71,82,90,71,92,48,73,68,55,56,51,50,53,50,50,50,69,76,42,72,56,57,72,54,58,55,56,70,71,46,81,84,86,71,88,76,80,63,88,49,44,60,91,87,46,57,73,77,72,51,80,65,69,86,81,88,82,52,74,67,58,52,53,54,30,59,75,70,70,51,56,67,70,62,52,49,28,71,72,67,76,45,96